Protein AF-A0AAJ2BSG3-F1 (afdb_monomer)

Nearest PDB structures (foldseek):
  7vjn-assembly1_A  TM=8.179E-01  e=1.003E-01  Pseudomonas phage JBD30
  1pra-assembly1_A  TM=7.268E-01  e=8.324E-02  Phage 434
  6vli-assembly1_A  TM=6.396E-01  e=2.241E+00  Eganvirus ev186
  6vmh-assembly1_B  TM=5.678E-01  e=2.700E+00  Eganvirus ev186
  6vli-assembly1_D  TM=5.233E-01  e=2.384E+00  Eganvirus ev186

Sequence (83 aa):
MAHLKSIRERLGLSQAELGAVMGCVQGNITAYEREDKPRPVPHWRAAKVIAFARSRDLVLSFDHFYSDTPLPERAVAEAVAHG

InterPro domains:
  IPR001387 Cro/C1-type, helix-turn-helix domain [PS50943] (4-34)
  IPR001387 Cro/C1-type, helix-turn-helix domain [cd00093] (4-34)
  IPR010982 Lambda repressor-like, DNA-binding domain superfamily [G3DSA:1.10.260.40] (1-59)
  IPR010982 Lambda repressor-like, DNA-binding domain superfamily [SSF47413] (1-36)

Foldseek 3Di:
DLLLVVLCVLLVHDLQVLCVLLVHGSVVSVQQRDPVHHDQDDPSSVVSSQVVCVVQQFHDDCCSRVHPPDGDHRPPPPDDDDD

Solvent-accessible surface area (backbone atoms only — not comparable to full-atom values): 5033 Å² total; per-residue (Å²): 134,50,45,63,49,56,51,33,57,75,70,72,46,56,55,55,58,50,11,59,59,47,71,45,59,40,70,59,44,55,45,37,48,32,80,92,66,55,43,83,78,54,65,77,37,48,51,38,46,29,59,52,31,49,77,64,49,27,83,56,62,71,47,46,71,78,50,89,52,76,81,71,72,65,57,70,75,87,78,78,91,88,133

Structure (mmCIF, N/CA/C/O backbone):
data_AF-A0AAJ2BSG3-F1
#
_entry.id   AF-A0AAJ2BSG3-F1
#
loop_
_atom_site.group_PDB
_atom_site.id
_atom_site.type_symbol
_atom_site.label_atom_id
_atom_site.label_alt_id
_atom_site.label_comp_id
_atom_site.label_asym_id
_atom_site.label_entity_id
_atom_site.label_seq_id
_atom_site.pdbx_PDB_ins_code
_atom_site.Cartn_x
_atom_site.Cartn_y
_atom_site.Cartn_z
_atom_site.occupancy
_atom_site.B_iso_or_equiv
_atom_site.auth_seq_id
_atom_site.auth_comp_id
_atom_site.auth_asym_id
_atom_site.auth_atom_id
_atom_site.pdbx_PDB_model_num
ATOM 1 N N . MET A 1 1 ? 8.998 5.494 -6.773 1.00 52.12 1 MET A N 1
ATOM 2 C CA . MET A 1 1 ? 8.205 4.262 -6.582 1.00 52.12 1 MET A CA 1
ATOM 3 C C . MET A 1 1 ? 7.701 4.165 -5.149 1.00 52.12 1 MET A C 1
ATOM 5 O O . MET A 1 1 ? 8.499 3.997 -4.236 1.00 52.12 1 MET A O 1
ATOM 9 N N . ALA A 1 2 ? 6.380 4.262 -4.983 1.00 55.09 2 ALA A N 1
ATOM 10 C CA . ALA A 1 2 ? 5.625 3.848 -3.797 1.00 55.09 2 ALA A CA 1
ATOM 11 C C . ALA A 1 2 ? 4.198 3.468 -4.245 1.00 55.09 2 ALA A C 1
ATOM 13 O O . ALA A 1 2 ? 3.218 4.119 -3.891 1.00 55.09 2 ALA A O 1
ATOM 14 N N . HIS A 1 3 ? 4.077 2.431 -5.086 1.00 78.31 3 HIS A N 1
ATOM 15 C CA . HIS A 1 3 ? 2.802 2.068 -5.723 1.00 78.31 3 HIS A CA 1
ATOM 16 C C . HIS A 1 3 ? 1.729 1.645 -4.719 1.00 78.31 3 HIS A C 1
ATOM 18 O O . HIS A 1 3 ? 0.545 1.855 -4.968 1.00 78.31 3 HIS A O 1
ATOM 24 N N . LEU A 1 4 ? 2.119 1.099 -3.561 1.00 90.94 4 LEU A N 1
ATOM 25 C CA . LEU A 1 4 ? 1.152 0.626 -2.572 1.00 90.94 4 LEU A CA 1
ATOM 26 C C . LEU A 1 4 ? 0.254 1.755 -2.055 1.00 90.94 4 LEU A C 1
ATOM 28 O O . LEU A 1 4 ? -0.948 1.544 -1.920 1.00 90.94 4 LEU A O 1
ATOM 32 N N . LYS A 1 5 ? 0.815 2.950 -1.829 1.00 91.75 5 LYS A N 1
ATOM 33 C CA . LYS A 1 5 ? 0.050 4.124 -1.396 1.00 91.75 5 LYS A CA 1
ATOM 34 C C . LYS A 1 5 ? -0.984 4.514 -2.452 1.00 91.75 5 LYS A C 1
ATOM 36 O O . LYS A 1 5 ? -2.162 4.637 -2.135 1.00 91.75 5 LYS A O 1
ATOM 41 N N . SER A 1 6 ? -0.569 4.607 -3.712 1.00 91.44 6 SER A N 1
ATOM 42 C CA . SER A 1 6 ? -1.468 4.934 -4.822 1.00 91.44 6 SER A CA 1
ATOM 43 C C . SER A 1 6 ? -2.544 3.863 -5.034 1.00 91.44 6 SER A C 1
ATOM 45 O O . SER A 1 6 ? -3.702 4.195 -5.275 1.00 91.44 6 SER A O 1
ATOM 47 N N . ILE A 1 7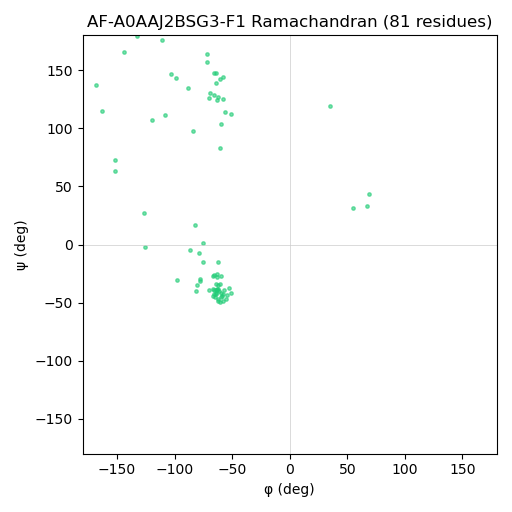 ? -2.201 2.576 -4.891 1.00 92.56 7 ILE A N 1
ATOM 48 C CA . ILE A 1 7 ? -3.162 1.460 -4.933 1.00 92.56 7 ILE A CA 1
ATOM 49 C C . ILE A 1 7 ? -4.173 1.596 -3.794 1.00 92.56 7 ILE A C 1
ATOM 51 O O . ILE A 1 7 ? -5.377 1.474 -4.018 1.00 92.56 7 ILE A O 1
ATOM 55 N N . ARG A 1 8 ? -3.698 1.874 -2.576 1.00 94.25 8 ARG A N 1
ATOM 56 C CA . ARG A 1 8 ? -4.542 2.067 -1.395 1.00 94.25 8 ARG A CA 1
ATOM 57 C C . ARG A 1 8 ? -5.542 3.198 -1.607 1.00 94.25 8 ARG A C 1
ATOM 59 O O . ARG A 1 8 ? -6.731 3.020 -1.354 1.00 94.25 8 ARG A O 1
ATOM 66 N N . GLU A 1 9 ? -5.055 4.339 -2.079 1.00 92.88 9 GLU A N 1
ATOM 67 C CA . GLU A 1 9 ? -5.861 5.527 -2.355 1.00 92.88 9 GLU A CA 1
ATOM 68 C C . GLU A 1 9 ? -6.873 5.257 -3.475 1.00 92.88 9 GLU A C 1
ATOM 70 O O . GLU A 1 9 ? -8.049 5.573 -3.318 1.00 92.88 9 GLU A O 1
ATOM 75 N N . ARG A 1 10 ? -6.471 4.561 -4.549 1.00 91.44 10 ARG A N 1
ATOM 76 C CA . ARG A 1 10 ? -7.374 4.140 -5.636 1.00 91.44 10 ARG A CA 1
ATOM 77 C C . ARG A 1 10 ? -8.475 3.193 -5.154 1.00 91.44 10 ARG A C 1
ATOM 79 O O . ARG A 1 10 ? -9.598 3.244 -5.649 1.00 91.44 10 ARG A O 1
ATOM 86 N N . LEU A 1 11 ? -8.168 2.337 -4.182 1.00 92.06 11 LEU A N 1
ATOM 87 C CA . LEU A 1 11 ? -9.134 1.439 -3.549 1.00 92.06 11 LEU A CA 1
ATOM 88 C C . LEU A 1 11 ? -10.012 2.129 -2.495 1.00 92.06 11 LEU A C 1
ATOM 90 O O . LEU A 1 11 ? -10.953 1.489 -2.013 1.00 92.06 11 LEU A O 1
ATOM 94 N N . GLY A 1 12 ? -9.722 3.389 -2.149 1.00 93.44 12 GLY A N 1
ATOM 95 C CA . GLY A 1 12 ? -10.434 4.157 -1.128 1.00 93.44 12 GLY A CA 1
ATOM 96 C C . GLY A 1 12 ? -10.230 3.620 0.288 1.00 93.44 12 GLY A C 1
ATOM 97 O O . GLY A 1 12 ? -11.162 3.650 1.082 1.00 93.44 12 GLY A O 1
ATOM 98 N N . LEU A 1 13 ? -9.053 3.062 0.588 1.00 95.44 13 LEU A N 1
ATOM 99 C CA . LEU A 1 13 ? -8.769 2.418 1.871 1.00 95.44 13 LEU A CA 1
ATOM 100 C C . LEU A 1 13 ? -7.907 3.280 2.804 1.00 95.44 13 LEU A C 1
ATOM 102 O O . LEU A 1 13 ? -6.958 3.955 2.392 1.00 95.44 13 LEU A O 1
ATOM 106 N N . SER A 1 14 ? -8.154 3.149 4.102 1.00 96.19 14 SER A N 1
ATOM 107 C CA . SER A 1 14 ? -7.186 3.487 5.145 1.00 96.19 14 SER A CA 1
ATOM 108 C C . SER A 1 14 ? -6.038 2.467 5.196 1.00 96.19 14 SER A C 1
ATOM 110 O O . SER A 1 14 ? -6.118 1.354 4.666 1.00 96.19 14 SER A O 1
ATOM 112 N N . GLN A 1 15 ? -4.933 2.822 5.861 1.00 95.75 15 GLN A N 1
ATOM 113 C CA . GLN A 1 15 ? -3.814 1.889 6.055 1.00 95.75 15 GLN A CA 1
ATOM 114 C C . GLN A 1 15 ? -4.210 0.673 6.907 1.00 95.75 15 GLN A C 1
ATOM 116 O O . GLN A 1 15 ? -3.708 -0.424 6.675 1.00 95.75 15 GLN A O 1
ATOM 121 N N . ALA A 1 16 ? -5.109 0.845 7.879 1.00 96.38 16 ALA A N 1
ATOM 122 C CA . ALA A 1 16 ? -5.583 -0.254 8.716 1.00 96.38 16 ALA A CA 1
ATOM 123 C C . ALA A 1 16 ? -6.407 -1.266 7.902 1.00 96.38 16 ALA A C 1
ATOM 125 O O . ALA A 1 16 ? -6.164 -2.469 7.992 1.00 96.38 16 ALA A O 1
ATOM 126 N N . GLU A 1 17 ? -7.314 -0.785 7.048 1.00 97.06 17 GLU A N 1
ATOM 127 C CA . GLU A 1 17 ? -8.110 -1.644 6.164 1.00 97.06 17 GLU A CA 1
ATOM 128 C C . GLU A 1 17 ? -7.236 -2.378 5.142 1.00 97.06 17 GLU A C 1
ATOM 130 O O . GLU A 1 17 ? -7.411 -3.577 4.930 1.00 97.06 17 GLU A O 1
ATOM 135 N N . LEU A 1 18 ? -6.243 -1.700 4.552 1.00 96.81 18 LEU A N 1
ATOM 136 C CA . LEU A 1 18 ? -5.280 -2.366 3.673 1.00 96.81 18 LEU A CA 1
ATOM 137 C C . LEU A 1 18 ? -4.460 -3.425 4.427 1.00 96.81 18 LEU A C 1
ATOM 139 O O . LEU A 1 18 ? -4.222 -4.513 3.902 1.00 96.81 18 LEU A O 1
ATOM 143 N N . GLY A 1 19 ? -4.066 -3.137 5.670 1.00 96.75 19 GLY A N 1
ATOM 144 C CA . GLY A 1 19 ? -3.429 -4.105 6.560 1.00 96.75 19 GLY A CA 1
ATOM 145 C C . GLY A 1 19 ? -4.276 -5.365 6.738 1.00 96.75 19 GLY A C 1
ATOM 146 O O . GLY A 1 19 ? -3.769 -6.473 6.548 1.00 96.75 19 GLY A O 1
ATOM 147 N N . ALA A 1 20 ? -5.577 -5.208 6.999 1.00 96.81 20 ALA A N 1
ATOM 148 C CA . ALA A 1 20 ? -6.508 -6.328 7.116 1.00 96.81 20 ALA A CA 1
ATOM 149 C C . ALA A 1 20 ? -6.569 -7.169 5.827 1.00 96.81 20 ALA A C 1
ATOM 151 O O . ALA A 1 20 ? -6.439 -8.391 5.894 1.00 96.81 20 ALA A O 1
ATOM 152 N N . VAL A 1 21 ? -6.651 -6.530 4.652 1.00 96.00 21 VAL A N 1
ATOM 153 C CA . VAL A 1 21 ? -6.613 -7.217 3.342 1.00 96.00 21 VAL A CA 1
ATOM 154 C C . VAL A 1 21 ? -5.313 -8.008 3.159 1.00 96.00 21 VAL A C 1
ATOM 156 O O . VAL A 1 21 ? -5.322 -9.161 2.730 1.00 96.00 21 VAL A O 1
ATOM 159 N N . MET A 1 22 ? -4.172 -7.418 3.516 1.00 95.19 22 MET A N 1
ATOM 160 C CA . MET A 1 22 ? -2.857 -8.058 3.393 1.00 95.19 22 MET A CA 1
ATOM 161 C C . MET A 1 22 ? -2.603 -9.123 4.478 1.00 95.19 22 MET A C 1
ATOM 163 O O . MET A 1 22 ? -1.699 -9.957 4.340 1.00 95.1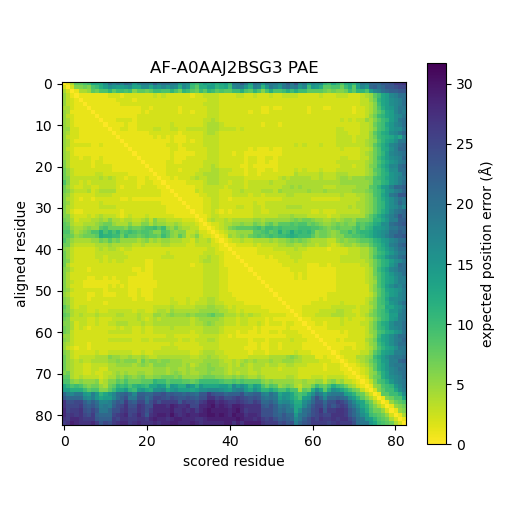9 22 MET A O 1
ATOM 167 N N . GLY A 1 23 ? -3.408 -9.143 5.543 1.00 94.56 23 GLY A N 1
ATOM 168 C CA . GLY A 1 23 ? -3.201 -9.971 6.730 1.00 94.56 23 GLY A CA 1
ATOM 169 C C . GLY A 1 23 ? -1.989 -9.519 7.548 1.00 94.56 23 GLY A C 1
ATOM 170 O O . GLY A 1 23 ? -1.161 -10.342 7.937 1.00 94.56 23 GLY A O 1
ATOM 171 N N . CYS A 1 24 ? -1.825 -8.211 7.745 1.00 94.06 24 CYS A N 1
ATOM 172 C CA . CYS A 1 24 ? -0.804 -7.637 8.616 1.00 94.06 24 CYS A CA 1
ATOM 173 C C . CYS A 1 24 ? -1.304 -6.388 9.352 1.00 94.06 24 CYS A C 1
ATOM 175 O O . CYS A 1 24 ? -2.311 -5.789 8.995 1.00 94.06 24 CYS A O 1
ATOM 177 N N . VAL A 1 25 ? -0.565 -5.968 10.376 1.00 93.50 25 VAL A N 1
ATOM 178 C CA . VAL A 1 25 ? -0.872 -4.746 11.131 1.00 93.50 25 VAL A CA 1
ATOM 179 C C . VAL A 1 25 ? -0.573 -3.482 10.319 1.00 93.50 25 VAL A C 1
ATOM 181 O O . VAL A 1 25 ? 0.273 -3.495 9.422 1.00 93.50 25 VAL A O 1
ATOM 184 N N . GLN A 1 26 ? -1.217 -2.370 10.682 1.00 91.44 26 GLN A N 1
ATOM 185 C CA . GLN A 1 26 ? -1.055 -1.066 10.026 1.00 91.44 26 GLN A CA 1
ATOM 186 C C . GLN A 1 26 ? 0.415 -0.616 9.925 1.00 91.44 26 GLN A C 1
ATOM 188 O O . GLN A 1 26 ? 0.818 -0.082 8.895 1.00 91.44 26 GLN A O 1
ATOM 193 N N . GLY A 1 27 ? 1.243 -0.888 10.941 1.00 90.69 27 GLY A N 1
ATOM 194 C CA . GLY A 1 27 ? 2.665 -0.515 10.932 1.00 90.69 27 GLY A CA 1
ATOM 195 C C . GLY A 1 27 ? 3.472 -1.134 9.780 1.00 90.69 27 GLY A C 1
ATOM 196 O O . GLY A 1 27 ? 4.428 -0.522 9.301 1.00 90.69 27 GLY A O 1
ATOM 197 N N . ASN A 1 28 ? 3.062 -2.302 9.265 1.00 89.94 28 ASN A N 1
ATOM 198 C CA . ASN A 1 28 ? 3.674 -2.874 8.064 1.00 89.94 28 ASN A CA 1
ATOM 199 C C . ASN A 1 28 ? 3.380 -2.012 6.832 1.00 89.94 28 ASN A C 1
ATOM 201 O O . ASN A 1 28 ? 4.266 -1.833 6.002 1.00 89.94 28 ASN A O 1
ATOM 205 N N . ILE A 1 29 ? 2.170 -1.454 6.733 1.00 93.19 29 ILE A N 1
ATOM 206 C CA . ILE A 1 29 ? 1.766 -0.584 5.624 1.00 93.19 29 ILE A CA 1
ATOM 207 C C . ILE A 1 29 ? 2.594 0.695 5.627 1.00 93.19 29 ILE A C 1
ATOM 209 O O . ILE A 1 29 ? 3.156 1.048 4.596 1.00 93.19 29 ILE A O 1
ATOM 213 N N . THR A 1 30 ? 2.785 1.324 6.790 1.00 91.44 30 THR A N 1
ATOM 214 C CA . THR A 1 30 ? 3.687 2.477 6.922 1.00 91.44 30 THR A CA 1
ATOM 215 C C . THR A 1 30 ? 5.091 2.152 6.411 1.00 91.44 30 THR A C 1
ATOM 217 O O . THR A 1 30 ? 5.677 2.941 5.680 1.00 91.44 30 THR A O 1
ATOM 220 N N . ALA A 1 31 ? 5.634 0.977 6.743 1.00 89.94 31 ALA A N 1
ATOM 221 C CA . ALA A 1 31 ? 6.957 0.568 6.275 1.00 89.94 31 ALA A CA 1
ATOM 222 C C . ALA A 1 31 ? 7.034 0.324 4.754 1.00 89.94 31 ALA A C 1
ATOM 224 O O . ALA A 1 31 ? 8.114 0.468 4.182 1.00 89.94 31 ALA A O 1
ATOM 225 N N . TYR A 1 32 ? 5.927 -0.050 4.108 1.00 90.81 32 TYR A N 1
ATOM 226 C CA . TYR A 1 32 ? 5.846 -0.210 2.652 1.00 90.81 32 TYR A CA 1
ATOM 227 C C . TYR A 1 32 ? 5.656 1.121 1.918 1.00 90.81 32 TYR A C 1
ATOM 229 O O . TYR A 1 32 ? 6.179 1.288 0.823 1.00 90.81 32 TYR A O 1
ATOM 237 N N . GLU A 1 33 ? 4.923 2.063 2.512 1.00 91.00 33 GLU A N 1
ATOM 238 C CA . GLU A 1 33 ? 4.591 3.356 1.897 1.00 91.00 33 GLU A CA 1
ATOM 239 C C . GLU A 1 33 ? 5.656 4.440 2.108 1.00 91.00 33 GLU A C 1
ATOM 241 O O . GLU A 1 33 ? 5.531 5.534 1.565 1.00 91.00 33 GLU A O 1
ATOM 246 N N . ARG A 1 34 ? 6.701 4.157 2.892 1.00 86.94 34 ARG A N 1
ATOM 247 C CA . ARG A 1 34 ? 7.815 5.084 3.119 1.00 86.94 34 ARG A CA 1
ATOM 248 C C . ARG A 1 34 ? 8.570 5.383 1.828 1.00 86.94 34 ARG A C 1
ATOM 250 O O . ARG A 1 34 ? 9.099 4.476 1.195 1.00 86.94 34 ARG A O 1
ATOM 257 N N . GLU A 1 35 ? 8.681 6.663 1.499 1.00 81.25 35 GLU A N 1
ATOM 258 C CA . GLU A 1 35 ? 9.386 7.144 0.305 1.00 81.25 35 GLU A CA 1
ATOM 259 C C . GLU A 1 35 ? 10.912 7.143 0.483 1.00 81.25 35 GLU A C 1
ATOM 261 O O . GLU A 1 35 ? 11.648 6.934 -0.475 1.00 81.25 35 GLU A O 1
ATOM 266 N N . ASP A 1 36 ? 11.393 7.323 1.716 1.00 82.75 36 ASP A N 1
ATOM 267 C CA . ASP A 1 36 ? 12.818 7.421 2.047 1.00 82.75 36 ASP A CA 1
ATOM 268 C C . ASP A 1 36 ? 13.529 6.057 2.080 1.00 82.75 36 ASP A C 1
ATOM 270 O O . ASP A 1 36 ? 14.718 5.952 1.780 1.00 82.75 36 ASP A O 1
ATOM 274 N N . LYS A 1 37 ? 12.802 4.996 2.449 1.00 77.44 37 LYS A N 1
ATOM 275 C CA . LYS A 1 37 ? 13.305 3.615 2.470 1.00 77.44 37 LYS A CA 1
ATOM 276 C C . LYS A 1 37 ? 12.166 2.613 2.241 1.00 77.44 37 LYS A C 1
ATOM 278 O O . LYS A 1 37 ? 11.762 1.926 3.190 1.00 77.44 37 LYS A O 1
ATOM 283 N N . PRO A 1 38 ? 11.641 2.517 1.008 1.00 75.44 38 PRO A N 1
ATOM 284 C CA . PRO A 1 38 ? 10.523 1.635 0.709 1.00 75.44 38 PRO A CA 1
ATOM 285 C C . PRO A 1 38 ? 10.940 0.178 0.891 1.00 75.44 38 PRO A C 1
ATOM 287 O O . PRO A 1 38 ? 11.953 -0.275 0.353 1.00 75.44 38 PRO A O 1
ATOM 290 N N . ARG A 1 39 ? 10.152 -0.583 1.655 1.00 86.12 39 ARG A N 1
ATOM 291 C CA . ARG A 1 39 ? 10.276 -2.044 1.659 1.00 86.12 39 ARG A CA 1
ATOM 292 C C . ARG A 1 39 ? 9.385 -2.623 0.564 1.00 86.12 39 ARG A C 1
ATOM 294 O O . ARG A 1 39 ? 8.215 -2.246 0.497 1.00 86.12 39 ARG A O 1
ATOM 301 N N . PRO A 1 40 ? 9.880 -3.575 -0.242 1.00 86.12 40 PRO A N 1
ATOM 302 C CA . PRO A 1 40 ? 9.040 -4.230 -1.227 1.00 86.12 40 PRO A CA 1
ATOM 303 C C . PRO A 1 40 ? 7.922 -5.012 -0.532 1.00 86.12 40 PRO A C 1
ATOM 305 O O . PRO A 1 40 ? 8.131 -5.678 0.490 1.00 86.12 40 PRO A O 1
ATOM 308 N N . VAL A 1 41 ? 6.723 -4.940 -1.105 1.00 90.94 41 VAL A N 1
ATOM 309 C CA . VAL A 1 41 ? 5.589 -5.757 -0.672 1.00 90.94 41 VAL A CA 1
ATOM 310 C C . VAL A 1 41 ? 5.870 -7.208 -1.068 1.00 90.94 41 VAL A C 1
ATOM 312 O O . VAL A 1 41 ? 6.115 -7.466 -2.243 1.00 90.94 41 VAL A O 1
ATOM 315 N N . PRO A 1 42 ? 5.822 -8.185 -0.149 1.00 92.81 42 PRO A N 1
ATOM 316 C CA . PRO A 1 42 ? 5.988 -9.589 -0.517 1.00 92.81 42 PRO A CA 1
ATOM 317 C C . PRO A 1 42 ? 4.905 -10.064 -1.497 1.00 92.81 42 PRO A C 1
ATOM 319 O O . PRO A 1 42 ? 3.734 -9.721 -1.320 1.00 92.81 42 PRO A O 1
ATOM 322 N N . HIS A 1 43 ? 5.268 -10.917 -2.462 1.00 93.56 43 HIS A N 1
ATOM 323 C CA . HIS A 1 43 ? 4.361 -11.406 -3.517 1.00 93.56 43 HIS A CA 1
ATOM 324 C C . HIS A 1 43 ? 3.045 -11.973 -2.971 1.00 93.56 43 HIS A C 1
ATOM 326 O O . HIS A 1 43 ? 1.971 -11.670 -3.481 1.00 93.56 43 HIS A O 1
ATOM 332 N N . TRP A 1 44 ? 3.099 -12.743 -1.884 1.00 95.81 44 TRP A N 1
ATOM 333 C CA . TRP A 1 44 ? 1.906 -13.332 -1.271 1.00 95.81 44 TRP A CA 1
ATOM 334 C C . TRP A 1 44 ? 0.947 -12.293 -0.666 1.00 95.81 44 TRP A C 1
ATOM 336 O O . TRP A 1 44 ? -0.252 -12.546 -0.587 1.00 95.81 44 TRP A O 1
ATOM 346 N N . ARG A 1 45 ? 1.437 -11.114 -0.253 1.00 95.06 45 ARG A N 1
ATOM 347 C CA . ARG A 1 45 ? 0.581 -9.997 0.183 1.00 95.06 45 ARG A CA 1
ATOM 348 C C . ARG A 1 45 ? 0.043 -9.215 -1.010 1.00 95.06 45 ARG A C 1
ATOM 350 O O . ARG A 1 45 ? -1.132 -8.865 -1.002 1.00 95.06 45 ARG A O 1
ATOM 357 N N . ALA A 1 46 ? 0.864 -8.994 -2.038 1.00 94.94 46 ALA A N 1
ATOM 358 C CA . ALA A 1 46 ? 0.416 -8.377 -3.287 1.00 94.94 46 ALA A CA 1
ATOM 359 C C . ALA A 1 46 ? -0.723 -9.188 -3.930 1.00 94.94 46 ALA A C 1
ATOM 361 O O . ALA A 1 46 ? -1.747 -8.619 -4.295 1.00 94.94 46 ALA A O 1
ATOM 362 N N . ALA A 1 47 ? -0.619 -10.522 -3.942 1.00 95.94 47 ALA A N 1
ATOM 363 C CA . ALA A 1 47 ? -1.665 -11.418 -4.436 1.00 95.94 47 ALA A CA 1
ATOM 364 C C . ALA A 1 47 ? -3.018 -11.221 -3.722 1.00 95.94 47 ALA A C 1
ATOM 366 O O . ALA A 1 47 ? -4.062 -11.226 -4.371 1.00 95.94 47 ALA A O 1
ATOM 367 N N . LYS A 1 48 ? -3.014 -10.988 -2.401 1.00 96.75 48 LYS A N 1
ATOM 368 C CA . LYS A 1 48 ? -4.243 -10.696 -1.643 1.00 96.75 48 LYS A CA 1
ATOM 369 C C . LYS A 1 48 ? -4.869 -9.368 -2.056 1.00 96.75 48 LYS A C 1
ATOM 371 O O . LYS A 1 48 ? -6.080 -9.295 -2.233 1.00 96.75 48 LYS A O 1
ATOM 376 N N . VAL A 1 49 ? -4.047 -8.334 -2.239 1.00 95.81 49 VAL A N 1
ATOM 377 C CA . VAL A 1 49 ? -4.524 -7.020 -2.691 1.00 95.81 49 VAL A CA 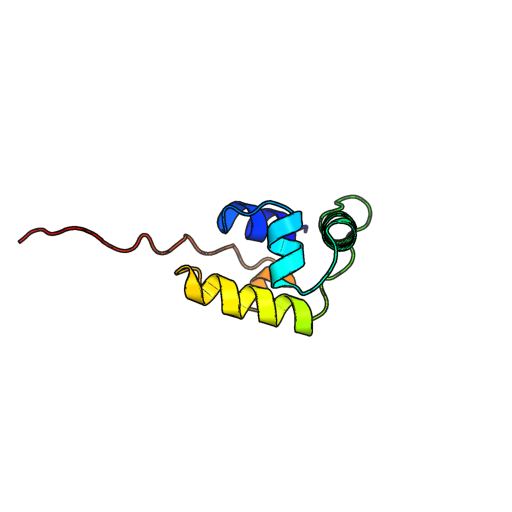1
ATOM 378 C C . VAL A 1 49 ? -5.065 -7.102 -4.117 1.00 95.81 49 VAL A C 1
ATOM 380 O O . VAL A 1 49 ? -6.105 -6.520 -4.385 1.00 95.81 49 VAL A O 1
ATOM 383 N N . ILE A 1 50 ? -4.423 -7.863 -5.008 1.00 95.38 50 ILE A N 1
ATOM 384 C CA . ILE A 1 50 ? -4.908 -8.111 -6.374 1.00 95.38 50 ILE A CA 1
ATOM 385 C C . ILE A 1 50 ? -6.279 -8.799 -6.352 1.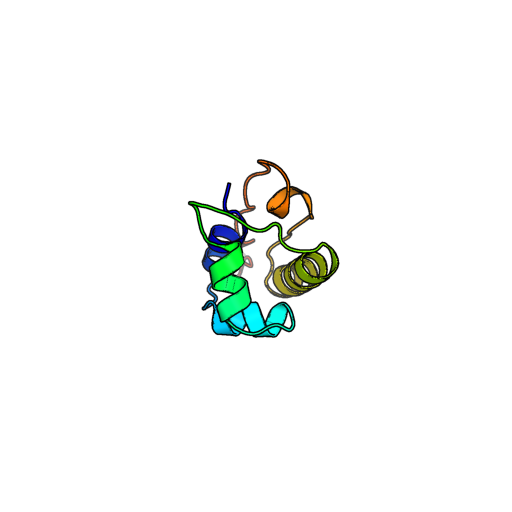00 95.38 50 ILE A C 1
ATOM 38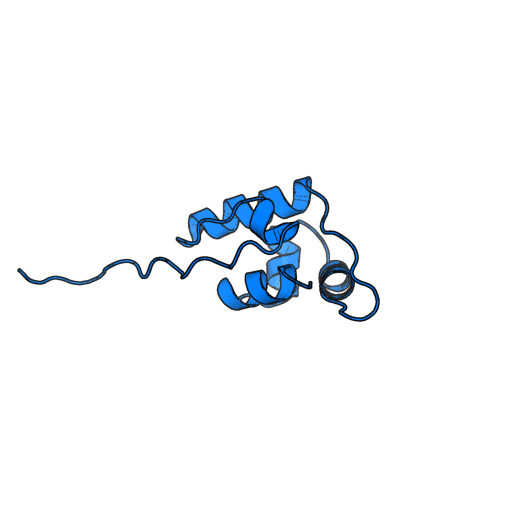7 O O . ILE A 1 50 ? -7.215 -8.331 -7.000 1.00 95.38 50 ILE A O 1
ATOM 391 N N . ALA A 1 51 ? -6.420 -9.878 -5.576 1.00 96.12 51 ALA A N 1
ATOM 392 C CA . ALA A 1 51 ? -7.685 -10.598 -5.449 1.00 96.12 51 ALA A CA 1
ATOM 393 C C . ALA A 1 51 ? -8.807 -9.694 -4.913 1.00 96.12 51 ALA A C 1
ATOM 395 O O . ALA A 1 51 ? -9.926 -9.711 -5.420 1.00 96.12 51 ALA A O 1
ATOM 396 N N . PHE A 1 52 ? -8.487 -8.863 -3.925 1.00 95.62 52 PHE A N 1
ATOM 397 C CA . PHE A 1 52 ? -9.415 -7.901 -3.346 1.00 95.62 52 PHE A CA 1
ATOM 398 C C . PHE A 1 52 ? -9.756 -6.737 -4.289 1.00 95.62 52 PHE A C 1
ATOM 400 O O . PHE A 1 52 ? -10.900 -6.305 -4.363 1.00 95.62 52 PHE A O 1
ATOM 407 N N . ALA A 1 53 ? -8.785 -6.219 -5.039 1.00 93.94 53 ALA A N 1
ATOM 408 C CA . ALA A 1 53 ? -9.017 -5.157 -6.011 1.00 93.94 53 ALA A CA 1
ATOM 409 C C . ALA A 1 53 ? -9.963 -5.627 -7.123 1.00 93.94 53 ALA A C 1
ATOM 411 O O . ALA A 1 53 ? -10.875 -4.894 -7.508 1.00 93.94 53 ALA A O 1
ATOM 412 N N . ARG A 1 54 ? -9.822 -6.888 -7.552 1.00 92.88 54 ARG A N 1
ATOM 413 C CA . ARG A 1 54 ? -10.732 -7.520 -8.511 1.00 92.88 54 ARG A CA 1
ATOM 414 C C . ARG A 1 54 ? -12.175 -7.578 -8.005 1.00 92.88 54 ARG A C 1
ATOM 416 O O . ARG A 1 54 ? -13.081 -7.417 -8.808 1.00 92.88 54 ARG A O 1
ATOM 423 N N . SER A 1 55 ? -12.406 -7.749 -6.700 1.00 92.31 55 SER A N 1
ATOM 424 C CA . SER A 1 55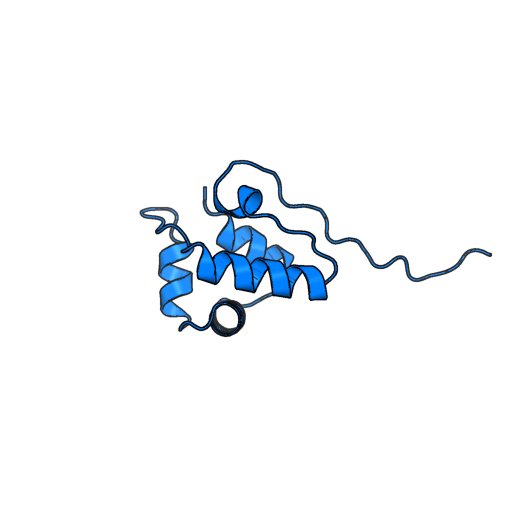 ? -13.762 -7.684 -6.129 1.00 92.31 55 SER A CA 1
ATOM 425 C C . SER A 1 55 ? -14.316 -6.255 -6.021 1.00 92.31 55 SER A C 1
ATOM 427 O O . SER A 1 55 ? -15.398 -6.063 -5.475 1.00 92.31 55 SER A O 1
ATOM 429 N N . ARG A 1 56 ? -13.555 -5.246 -6.460 1.00 89.31 56 ARG A N 1
ATOM 430 C CA . ARG A 1 56 ? -13.925 -3.823 -6.479 1.00 89.31 56 ARG A CA 1
ATOM 431 C C . ARG A 1 56 ? -13.745 -3.192 -7.860 1.00 89.31 56 ARG A C 1
ATOM 433 O O . ARG A 1 56 ? -13.441 -1.995 -7.941 1.00 89.31 56 ARG A O 1
ATOM 440 N N . ASP A 1 57 ? -13.846 -4.022 -8.897 1.00 89.44 57 ASP A N 1
ATOM 441 C CA . ASP A 1 57 ? -13.759 -3.631 -10.307 1.00 89.44 57 ASP A CA 1
ATOM 442 C C . ASP A 1 57 ? -12.466 -2.870 -10.651 1.00 89.44 57 ASP A C 1
ATOM 444 O O . ASP A 1 57 ? -12.421 -1.997 -11.519 1.00 89.44 57 ASP A O 1
ATOM 448 N N . LEU A 1 58 ? -11.378 -3.204 -9.946 1.00 90.19 58 LEU A N 1
ATOM 449 C CA . LEU A 1 58 ? -10.041 -2.678 -10.192 1.00 90.19 58 LEU A CA 1
ATOM 450 C C . LEU A 1 58 ? -9.094 -3.833 -10.530 1.00 90.19 58 LEU A C 1
ATOM 452 O O . LEU A 1 58 ? -8.698 -4.620 -9.669 1.00 90.19 58 LEU A O 1
ATOM 456 N N . VAL A 1 59 ? -8.714 -3.938 -11.801 1.00 91.88 59 VAL A N 1
ATOM 457 C CA . VAL A 1 59 ? -7.887 -5.046 -12.297 1.00 91.88 59 VAL A CA 1
ATO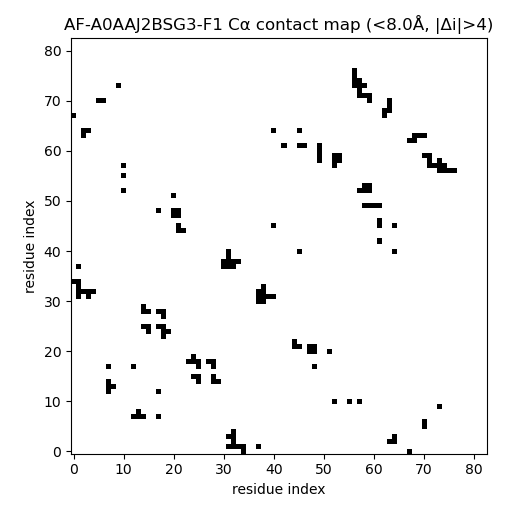M 458 C C . VAL A 1 59 ? -6.411 -4.755 -12.054 1.00 91.88 59 VAL A C 1
ATOM 460 O O . VAL A 1 59 ? -5.765 -4.074 -12.839 1.00 91.88 59 VAL A O 1
ATOM 463 N N . LEU A 1 60 ? -5.851 -5.293 -10.973 1.00 92.81 60 LEU A N 1
ATOM 464 C CA . LEU A 1 60 ? -4.422 -5.168 -10.690 1.00 92.81 60 LEU A CA 1
ATOM 465 C C . LEU A 1 60 ? -3.639 -6.428 -11.108 1.00 92.81 60 LEU A C 1
ATOM 467 O O . LEU A 1 60 ? -4.113 -7.541 -10.914 1.00 92.81 60 LEU A O 1
ATOM 471 N N . SER A 1 61 ? -2.416 -6.265 -11.619 1.00 94.00 61 SER A N 1
ATOM 472 C CA . SER A 1 61 ? -1.389 -7.305 -11.733 1.00 94.00 61 SER A CA 1
ATOM 473 C C . SER A 1 61 ? -0.222 -7.036 -10.772 1.00 94.00 61 SER A C 1
ATOM 475 O O . SER A 1 61 ? -0.178 -6.009 -10.089 1.00 94.00 61 SER A O 1
ATOM 477 N N . PHE A 1 62 ? 0.742 -7.960 -10.728 1.00 93.75 62 PHE A N 1
ATOM 478 C CA . PHE A 1 62 ? 2.002 -7.769 -10.004 1.00 93.75 62 PHE A CA 1
ATOM 479 C C . PHE A 1 62 ? 2.843 -6.618 -10.567 1.00 93.75 62 PHE A C 1
ATOM 481 O O . PHE A 1 62 ? 3.596 -6.006 -9.813 1.00 93.75 62 PHE A O 1
ATOM 488 N N . ASP A 1 63 ? 2.678 -6.270 -11.844 1.00 92.62 63 ASP A N 1
ATOM 489 C CA . ASP A 1 63 ? 3.412 -5.164 -12.463 1.00 92.62 63 ASP A CA 1
ATOM 490 C C . ASP A 1 63 ? 3.077 -3.840 -11.773 1.00 92.62 63 ASP A C 1
ATOM 492 O O . ASP A 1 63 ? 3.972 -3.077 -11.441 1.00 92.62 63 ASP A O 1
ATOM 496 N N . HIS A 1 64 ? 1.818 -3.624 -11.380 1.00 91.88 64 HIS A N 1
ATOM 497 C CA . HIS A 1 64 ? 1.442 -2.434 -10.608 1.00 91.88 64 HIS A CA 1
ATOM 498 C C . HIS A 1 64 ? 2.131 -2.328 -9.236 1.00 91.88 64 HIS A C 1
ATOM 500 O O . HIS A 1 64 ? 2.059 -1.274 -8.614 1.00 91.88 64 HIS A O 1
ATOM 506 N N . PHE A 1 65 ? 2.743 -3.401 -8.721 1.00 90.81 65 PHE A N 1
ATOM 507 C CA . PHE A 1 65 ? 3.502 -3.384 -7.465 1.00 90.81 65 PHE A CA 1
ATOM 508 C C . PHE A 1 65 ? 5.010 -3.241 -7.682 1.00 90.81 65 PHE A C 1
ATOM 510 O O . PHE A 1 65 ? 5.690 -2.711 -6.799 1.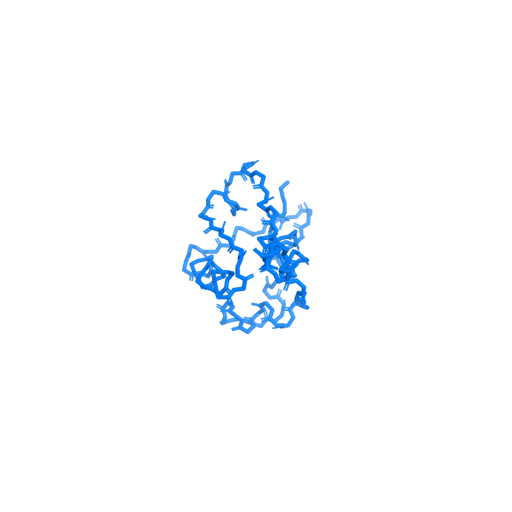00 90.81 65 PHE A O 1
ATOM 517 N N . TYR A 1 66 ? 5.528 -3.760 -8.797 1.00 89.75 66 TYR A N 1
ATOM 518 C CA . TYR A 1 66 ? 6.960 -4.015 -8.987 1.00 89.75 66 TYR A CA 1
ATOM 519 C C . TYR A 1 66 ? 7.555 -3.375 -10.246 1.00 89.75 66 TYR A C 1
ATOM 521 O O . TYR A 1 66 ? 8.759 -3.494 -10.463 1.00 89.75 66 TYR A O 1
ATOM 529 N N . SER A 1 67 ? 6.748 -2.702 -11.062 1.00 88.69 67 SER A N 1
ATOM 530 C CA . SER A 1 67 ? 7.180 -1.957 -12.242 1.00 88.69 67 SER A CA 1
ATOM 531 C C . SER A 1 67 ? 6.541 -0.566 -12.262 1.00 88.69 67 SER A C 1
ATOM 533 O O . SER A 1 67 ? 5.745 -0.208 -11.396 1.00 88.69 67 SER A O 1
ATOM 535 N N . ASP A 1 68 ? 6.865 0.214 -13.290 1.00 87.19 68 ASP A N 1
ATOM 536 C CA . ASP A 1 68 ? 6.250 1.516 -13.547 1.00 87.19 68 ASP A CA 1
ATOM 537 C C . ASP A 1 68 ? 4.903 1.419 -14.289 1.00 87.19 68 ASP A C 1
ATOM 539 O O . ASP A 1 68 ? 4.428 2.413 -14.841 1.00 87.19 68 ASP A O 1
ATOM 543 N N . THR A 1 69 ? 4.264 0.240 -14.323 1.00 89.75 69 THR A N 1
ATOM 544 C CA . THR A 1 69 ? 2.945 0.088 -14.951 1.00 89.75 69 THR A CA 1
ATOM 545 C C . THR A 1 69 ? 1.938 1.035 -14.279 1.00 89.75 69 THR A C 1
ATOM 547 O O . THR A 1 69 ? 1.766 0.989 -13.053 1.00 89.75 69 THR A O 1
ATOM 550 N N . PRO A 1 70 ? 1.253 1.899 -15.050 1.00 88.25 70 PRO A N 1
ATOM 551 C CA . PRO A 1 70 ? 0.309 2.862 -14.498 1.00 88.25 70 PRO A CA 1
ATOM 552 C C . PRO A 1 70 ? -0.900 2.162 -13.872 1.00 88.25 70 PRO A C 1
ATOM 554 O O . PRO A 1 70 ? -1.344 1.121 -14.348 1.00 88.25 70 PRO A O 1
ATOM 557 N N . LEU A 1 71 ? -1.462 2.750 -12.810 1.00 88.62 71 LEU A N 1
ATOM 558 C CA . LEU A 1 71 ? -2.663 2.195 -12.187 1.00 88.62 71 LEU A CA 1
ATOM 559 C C . LEU A 1 71 ? -3.876 2.361 -13.106 1.00 88.62 71 LEU A C 1
ATOM 561 O O . LEU A 1 71 ? -4.150 3.488 -13.530 1.00 88.62 71 LEU A O 1
ATOM 565 N N . PRO A 1 72 ? -4.645 1.286 -13.345 1.00 86.69 72 PRO A N 1
ATOM 566 C CA . PRO A 1 72 ? -5.835 1.360 -14.171 1.00 86.69 72 PRO A CA 1
ATOM 567 C C . PRO A 1 72 ? -6.858 2.277 -13.515 1.00 86.69 72 PRO A C 1
ATOM 569 O O . PRO A 1 72 ? -6.959 2.368 -12.282 1.00 86.69 72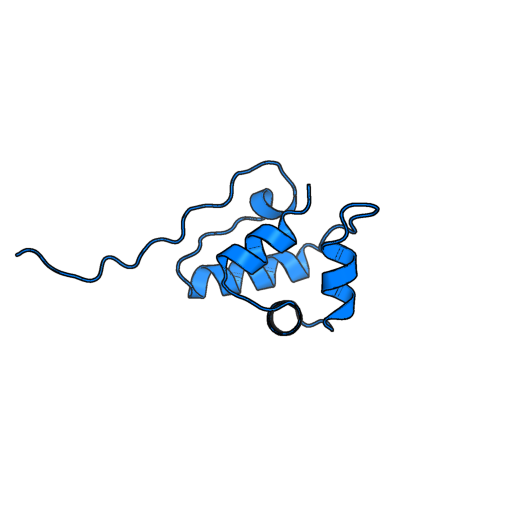 PRO A O 1
ATOM 572 N N . GLU A 1 73 ? -7.636 2.963 -14.339 1.00 80.81 73 GLU A N 1
ATOM 573 C CA . GLU A 1 73 ? -8.851 3.605 -13.861 1.00 80.81 73 GLU A CA 1
ATOM 574 C C . GLU A 1 73 ? -9.761 2.544 -13.250 1.00 80.81 73 GLU A C 1
ATOM 576 O O . GLU A 1 73 ? -9.782 1.386 -13.678 1.00 80.81 73 GLU A O 1
ATOM 581 N N . ARG A 1 74 ? -10.471 2.918 -12.183 1.00 71.81 74 ARG A N 1
ATOM 582 C CA . ARG A 1 74 ? -11.513 2.033 -11.683 1.00 71.81 74 ARG A CA 1
ATOM 583 C C . ARG A 1 74 ? -12.513 1.916 -12.819 1.00 71.81 74 ARG A C 1
ATOM 585 O O . ARG A 1 74 ? -12.939 2.957 -13.318 1.00 71.81 74 ARG A O 1
ATOM 592 N N . ALA A 1 75 ? -12.858 0.697 -13.223 1.00 63.53 75 ALA A N 1
ATOM 593 C CA . ALA A 1 75 ? -13.993 0.534 -14.106 1.00 63.53 75 ALA A CA 1
ATOM 594 C C . ALA A 1 75 ? -15.175 1.107 -13.325 1.00 63.53 75 ALA A C 1
ATOM 596 O O . ALA A 1 75 ? -15.603 0.546 -12.316 1.00 63.53 75 ALA A O 1
ATOM 597 N N . VAL A 1 76 ? -15.608 2.311 -13.695 1.00 51.97 76 VAL A N 1
ATOM 598 C CA . VAL A 1 76 ? -16.895 2.820 -13.253 1.00 51.97 76 VAL A CA 1
ATOM 599 C C . VAL A 1 76 ? -17.843 1.738 -13.724 1.00 51.97 76 VAL A C 1
ATOM 601 O O . VAL A 1 76 ? -17.904 1.471 -14.922 1.00 51.97 76 VAL A O 1
ATOM 604 N N . ALA A 1 77 ? -18.484 1.037 -12.790 1.00 48.12 77 ALA A N 1
ATOM 605 C CA . ALA A 1 77 ? -19.624 0.227 -13.154 1.00 48.12 77 ALA A CA 1
ATOM 606 C C . ALA A 1 77 ? -20.527 1.167 -13.953 1.00 48.12 77 ALA A C 1
ATOM 608 O O . ALA A 1 77 ? -20.995 2.169 -13.409 1.00 48.12 77 ALA A O 1
ATOM 609 N N . GLU A 1 78 ? -20.669 0.906 -15.251 1.00 45.56 78 GLU A N 1
ATOM 610 C CA . GLU A 1 78 ? -21.687 1.524 -16.082 1.00 45.56 78 GLU A CA 1
ATOM 611 C C . GLU A 1 78 ? -23.042 1.128 -15.489 1.00 45.56 78 GLU A C 1
ATOM 613 O O . GLU A 1 78 ? -23.681 0.154 -15.866 1.00 45.56 78 GLU A O 1
ATOM 618 N N . ALA A 1 79 ? -23.459 1.874 -14.481 1.00 56.12 79 ALA A N 1
ATOM 619 C CA . ALA A 1 79 ? -24.841 2.108 -14.149 1.00 56.12 79 ALA A CA 1
ATOM 620 C C . ALA A 1 79 ? -25.028 3.579 -14.561 1.00 56.12 79 ALA A C 1
ATOM 622 O O . ALA A 1 79 ? -24.397 4.453 -13.978 1.00 56.12 79 ALA A O 1
ATOM 623 N N . VAL A 1 80 ? -25.796 3.952 -15.588 1.00 49.66 80 VAL A N 1
ATOM 624 C CA . VAL A 1 80 ? -27.156 3.521 -15.920 1.00 49.66 80 VAL A CA 1
ATOM 625 C C . VAL A 1 80 ? -27.532 3.997 -17.346 1.00 49.66 80 VAL A C 1
ATOM 627 O O . VAL A 1 80 ? -27.282 5.145 -17.693 1.00 49.66 80 VAL A O 1
ATOM 630 N N . ALA A 1 81 ? -28.178 3.107 -18.110 1.00 54.53 81 ALA A N 1
ATOM 631 C CA . ALA A 1 81 ? -29.233 3.281 -19.131 1.00 54.53 81 ALA A CA 1
ATOM 632 C C . ALA A 1 81 ? -29.289 4.509 -20.082 1.00 54.53 81 ALA A C 1
ATOM 634 O O . ALA A 1 81 ? -29.652 5.614 -19.681 1.00 54.53 81 ALA A O 1
ATOM 635 N N . HIS A 1 82 ? -29.196 4.222 -21.389 1.00 39.97 82 HIS A N 1
ATOM 636 C CA . HIS A 1 82 ? -30.014 4.798 -22.479 1.00 39.97 82 HIS A CA 1
ATOM 637 C C . HIS A 1 82 ? -29.865 3.889 -23.722 1.00 39.97 82 HIS A C 1
ATOM 639 O O . HIS A 1 82 ? -28.755 3.765 -24.226 1.00 39.97 82 HIS A O 1
ATOM 645 N N . GLY A 1 83 ? -30.875 3.195 -24.254 1.00 40.03 83 GLY A N 1
ATOM 646 C CA . GLY A 1 83 ? -32.296 3.068 -23.922 1.00 40.03 83 GLY A CA 1
ATOM 647 C C . GLY A 1 83 ? -32.915 1.875 -24.656 1.00 40.03 83 GLY A C 1
ATOM 648 O O . GLY A 1 83 ? -32.168 1.176 -25.378 1.00 40.03 83 GLY A O 1
#

pLDDT: mean 85.79, std 14.78, range [39.97, 97.06]

Mean predicted aligned error: 6.08 Å

Secondary structure (DSSP, 8-state):
--HHHHHHHHTT--HHHHHHHHTS-HHHHHHHH-SSSPPPPPHHHHHHHHHHHHTTT----SHHHHS-PPPPPP---------

Radius of gyration: 13.67 Å; Cα contacts (8 Å, |Δi|>4): 90; chains: 1; bounding box: 46×21×35 Å

Organism: Acidovorax delafieldii (NCBI:txid47920)